Protein AF-F4KS05-F1 (afdb_monomer_lite)

Structure (mmCIF, N/CA/C/O backbone):
data_AF-F4KS05-F1
#
_entry.id   AF-F4KS05-F1
#
loop_
_atom_site.group_PDB
_atom_site.id
_atom_site.type_symbol
_atom_site.label_atom_id
_atom_site.label_alt_id
_atom_site.label_comp_id
_atom_site.label_asym_id
_atom_site.label_entity_id
_atom_site.label_seq_id
_atom_site.pdbx_PDB_ins_code
_atom_site.Cartn_x
_atom_site.Cartn_y
_atom_site.Cartn_z
_atom_site.occupancy
_atom_site.B_iso_or_equiv
_atom_site.auth_seq_id
_atom_site.auth_comp_id
_atom_site.auth_asym_id
_atom_site.auth_atom_id
_atom_site.pdbx_PDB_model_num
ATOM 1 N N . MET A 1 1 ? -3.017 -30.049 -44.239 1.00 34.81 1 MET A N 1
ATOM 2 C CA . MET A 1 1 ? -2.754 -29.481 -42.900 1.00 34.81 1 MET A CA 1
ATOM 3 C C . MET A 1 1 ? -2.188 -28.080 -43.118 1.00 34.81 1 MET A C 1
ATOM 5 O O . MET A 1 1 ? -1.053 -27.956 -43.554 1.00 34.81 1 MET A O 1
ATOM 9 N N . LEU A 1 2 ? -3.023 -27.045 -43.004 1.00 30.53 2 LEU A N 1
ATOM 10 C CA . LEU A 1 2 ? -2.655 -25.648 -43.271 1.00 30.53 2 LEU A CA 1
ATOM 11 C C . LEU A 1 2 ? -2.087 -25.043 -41.985 1.00 30.53 2 LEU A C 1
ATOM 13 O O . LEU A 1 2 ? -2.824 -24.846 -41.023 1.00 30.53 2 LEU A O 1
ATOM 17 N N . ILE A 1 3 ? -0.781 -24.783 -41.955 1.00 36.69 3 ILE A N 1
ATOM 18 C CA . ILE A 1 3 ? -0.159 -24.049 -40.853 1.00 36.69 3 ILE A CA 1
ATOM 19 C C . ILE A 1 3 ? -0.491 -22.570 -41.062 1.00 36.69 3 ILE A C 1
ATOM 21 O O . ILE A 1 3 ? 0.020 -21.927 -41.979 1.00 36.69 3 ILE A O 1
ATOM 25 N N . LEU A 1 4 ? -1.396 -22.062 -40.224 1.00 32.06 4 LEU A N 1
ATOM 26 C CA . LEU A 1 4 ? -1.744 -20.650 -40.103 1.00 32.06 4 LEU A CA 1
ATOM 27 C C . LEU A 1 4 ? -0.459 -19.844 -39.830 1.00 32.06 4 LEU A C 1
ATOM 29 O O . LEU A 1 4 ? 0.061 -19.842 -38.716 1.00 32.06 4 LEU A O 1
ATOM 33 N N . ARG A 1 5 ? 0.067 -19.137 -40.837 1.00 35.09 5 ARG A N 1
ATOM 34 C CA . ARG A 1 5 ? 1.001 -18.028 -40.605 1.00 35.09 5 ARG A CA 1
ATOM 35 C C . ARG A 1 5 ? 0.187 -16.863 -40.051 1.00 35.09 5 ARG A C 1
ATOM 37 O O . ARG A 1 5 ? -0.311 -16.037 -40.809 1.00 35.09 5 ARG A O 1
ATOM 44 N N . ILE A 1 6 ? 0.047 -16.797 -38.730 1.00 40.59 6 ILE A N 1
ATOM 45 C CA . ILE A 1 6 ? -0.277 -15.537 -38.061 1.00 40.59 6 ILE A CA 1
ATOM 46 C C . ILE A 1 6 ? 0.957 -14.655 -38.257 1.00 40.59 6 ILE A C 1
ATOM 48 O O . ILE A 1 6 ? 1.942 -14.766 -37.532 1.00 40.59 6 ILE A O 1
ATOM 52 N N . VAL A 1 7 ? 0.938 -13.828 -39.302 1.00 42.66 7 VAL A N 1
ATOM 53 C CA . VAL A 1 7 ? 1.877 -12.718 -39.450 1.00 42.66 7 VAL A CA 1
ATOM 54 C C . VAL A 1 7 ? 1.494 -11.710 -38.370 1.00 42.66 7 VAL A C 1
ATOM 56 O O . VAL A 1 7 ? 0.677 -10.821 -38.587 1.00 42.66 7 VAL A O 1
ATOM 59 N N . LEU A 1 8 ? 2.028 -11.900 -37.162 1.00 47.50 8 LEU A N 1
ATOM 60 C CA . LEU A 1 8 ? 2.144 -10.823 -36.188 1.00 47.50 8 LEU A CA 1
ATOM 61 C C . LEU A 1 8 ? 3.015 -9.766 -36.865 1.00 47.50 8 LEU A C 1
ATOM 63 O O . LEU A 1 8 ? 4.217 -9.960 -37.048 1.00 47.50 8 LEU A O 1
ATOM 67 N N . ASN A 1 9 ? 2.377 -8.701 -37.341 1.00 51.06 9 ASN A N 1
ATOM 68 C CA . ASN A 1 9 ? 3.037 -7.562 -37.957 1.00 51.06 9 ASN A CA 1
ATOM 69 C C . ASN A 1 9 ? 3.768 -6.803 -36.838 1.00 51.06 9 ASN A C 1
ATOM 71 O O . ASN A 1 9 ? 3.279 -5.798 -36.329 1.00 51.06 9 ASN A O 1
ATOM 75 N N . ASN A 1 10 ? 4.884 -7.367 -36.372 1.00 63.31 10 ASN A N 1
ATOM 76 C CA . ASN A 1 10 ? 5.634 -6.829 -35.252 1.00 63.31 10 ASN A CA 1
ATOM 77 C C . ASN A 1 10 ? 6.280 -5.517 -35.691 1.00 63.31 10 ASN A C 1
ATOM 79 O O . ASN A 1 10 ? 7.181 -5.510 -36.536 1.00 63.31 10 ASN A O 1
ATOM 83 N N . LYS A 1 11 ? 5.799 -4.400 -35.144 1.00 77.56 11 LYS A N 1
ATOM 84 C CA . LYS A 1 11 ? 6.345 -3.076 -35.441 1.00 77.56 11 LYS A CA 1
ATOM 85 C C . LYS A 1 11 ? 7.679 -2.955 -34.711 1.00 77.56 11 LYS A C 1
ATOM 87 O O . LYS A 1 11 ? 7.709 -2.901 -33.484 1.00 77.56 11 LYS A O 1
ATOM 92 N N . LYS A 1 12 ? 8.778 -2.949 -35.463 1.00 82.00 12 LYS A N 1
ATOM 93 C CA . LYS A 1 12 ? 10.106 -2.679 -34.906 1.00 82.00 12 LYS A CA 1
ATOM 94 C C . LYS A 1 12 ? 10.249 -1.189 -34.625 1.00 82.00 12 LYS A C 1
ATOM 96 O O . LYS A 1 12 ? 9.827 -0.379 -35.453 1.00 82.00 12 LYS A O 1
ATOM 101 N N . MET A 1 13 ? 10.800 -0.836 -33.471 1.00 87.19 13 MET A N 1
ATOM 102 C CA . MET A 1 13 ? 11.142 0.548 -33.144 1.00 87.19 13 MET A CA 1
ATOM 103 C C . MET A 1 13 ? 12.272 0.613 -32.126 1.00 87.19 13 MET A C 1
ATOM 105 O O . MET A 1 13 ? 12.595 -0.383 -31.480 1.00 87.19 13 MET A O 1
ATOM 109 N N . LYS A 1 14 ? 12.835 1.808 -31.974 1.00 88.62 14 LYS A N 1
ATOM 110 C CA . LYS A 1 14 ? 13.844 2.100 -30.957 1.00 88.62 14 LYS A CA 1
ATOM 111 C C . LYS A 1 14 ? 13.224 2.263 -29.576 1.00 88.62 14 LYS A C 1
ATOM 113 O O . LYS A 1 14 ? 12.073 2.696 -29.454 1.00 88.62 14 LYS A O 1
ATOM 118 N N . THR A 1 15 ? 14.013 1.996 -28.543 1.00 85.62 15 THR A N 1
ATOM 119 C CA . THR A 1 15 ? 13.597 2.091 -27.136 1.00 85.62 15 THR A CA 1
ATOM 120 C C . THR A 1 15 ? 13.087 3.494 -26.791 1.00 85.62 15 THR A C 1
ATOM 122 O O . THR A 1 15 ? 12.018 3.631 -26.199 1.00 85.62 15 THR A O 1
ATOM 125 N N . GLU A 1 16 ? 13.754 4.550 -27.263 1.00 85.88 16 GLU A N 1
ATOM 126 C CA . GLU A 1 16 ? 13.316 5.944 -27.062 1.00 85.88 16 GLU A CA 1
ATOM 127 C C . GLU A 1 16 ? 11.925 6.232 -27.650 1.00 85.88 16 GLU A C 1
ATOM 129 O O . GLU A 1 16 ? 11.111 6.933 -27.047 1.00 85.88 16 GLU A O 1
ATOM 134 N N . GLN A 1 17 ? 11.625 5.669 -28.824 1.00 86.00 17 GLN A N 1
ATOM 135 C CA . GLN A 1 17 ? 10.331 5.851 -29.487 1.00 86.00 17 GLN A CA 1
ATOM 136 C C . GLN A 1 17 ? 9.221 5.114 -28.736 1.00 86.00 17 GLN A C 1
ATOM 138 O O . GLN A 1 17 ? 8.120 5.645 -28.589 1.00 86.00 17 GLN A O 1
ATOM 143 N N . ALA A 1 18 ? 9.522 3.924 -28.214 1.00 87.06 18 ALA A N 1
ATOM 144 C CA . ALA A 1 18 ? 8.593 3.172 -27.381 1.00 87.06 18 ALA A CA 1
ATOM 145 C C . ALA A 1 18 ? 8.284 3.911 -26.069 1.00 87.06 18 ALA A C 1
ATOM 147 O O . ALA A 1 18 ? 7.124 4.005 -25.669 1.00 87.06 18 ALA A O 1
ATOM 148 N N . LEU A 1 19 ? 9.296 4.506 -25.433 1.00 87.00 19 LEU A N 1
ATOM 149 C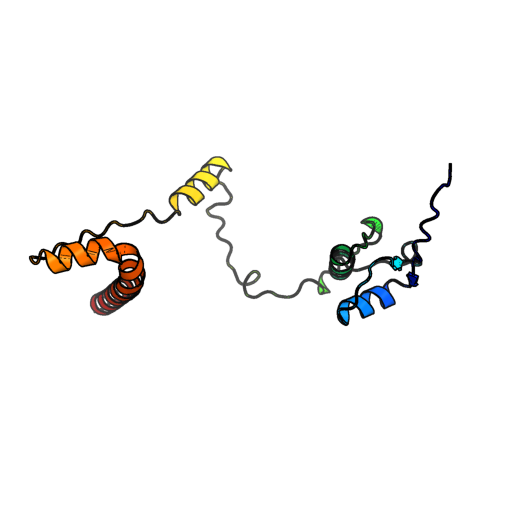 CA . LEU A 1 19 ? 9.118 5.320 -24.228 1.00 87.00 19 LEU A CA 1
ATOM 150 C C . LEU A 1 19 ? 8.301 6.589 -24.498 1.00 87.00 19 LEU A C 1
ATOM 152 O O . LEU A 1 19 ? 7.444 6.950 -23.692 1.00 87.00 19 LEU A O 1
ATOM 156 N N . ALA A 1 20 ? 8.508 7.243 -25.644 1.00 87.44 20 ALA A N 1
ATOM 157 C CA . ALA A 1 20 ? 7.688 8.381 -26.059 1.00 87.44 20 ALA A CA 1
ATOM 158 C C . ALA A 1 20 ? 6.215 7.987 -26.272 1.00 87.44 20 ALA A C 1
ATOM 160 O O . ALA A 1 20 ? 5.317 8.702 -25.831 1.00 87.44 20 ALA A O 1
ATOM 161 N N . MET A 1 21 ? 5.956 6.824 -26.879 1.00 86.56 21 MET A N 1
ATOM 162 C CA . MET A 1 21 ? 4.598 6.289 -27.039 1.00 86.56 21 MET A CA 1
ATOM 163 C C . MET A 1 21 ? 3.927 6.006 -25.688 1.00 86.56 21 MET A C 1
ATOM 165 O O . MET A 1 21 ? 2.772 6.386 -25.502 1.00 86.56 21 MET A O 1
ATOM 169 N N . ILE A 1 22 ? 4.650 5.427 -24.720 1.00 87.06 22 ILE A N 1
ATOM 170 C CA . ILE A 1 22 ? 4.125 5.213 -23.358 1.00 87.06 22 ILE A CA 1
ATOM 171 C C . ILE A 1 22 ? 3.748 6.544 -22.704 1.00 87.06 22 ILE A C 1
ATOM 173 O O . ILE A 1 22 ? 2.668 6.654 -22.125 1.00 87.06 22 ILE A O 1
ATOM 177 N N . LYS A 1 23 ? 4.604 7.569 -22.820 1.00 84.88 23 LYS A N 1
ATOM 178 C CA . LYS A 1 23 ? 4.330 8.909 -22.267 1.00 84.88 23 LYS A CA 1
ATOM 179 C C . LYS A 1 23 ? 3.081 9.552 -22.878 1.00 84.88 23 LYS A C 1
ATOM 181 O O . LYS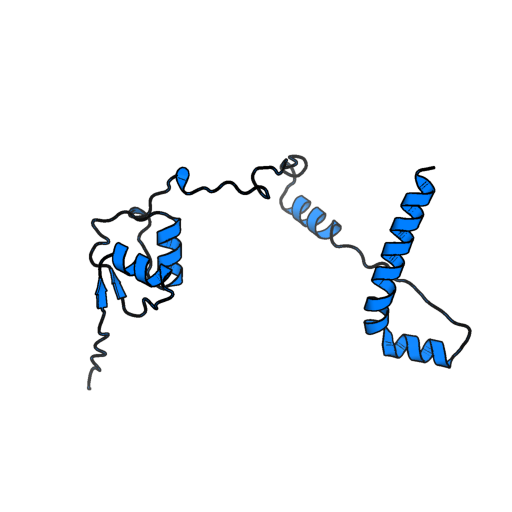 A 1 23 ? 2.377 10.277 -22.183 1.00 84.88 23 LYS A O 1
ATOM 186 N N . ASN A 1 24 ? 2.776 9.239 -24.135 1.00 85.56 24 ASN A N 1
ATOM 187 C CA . ASN A 1 24 ? 1.579 9.708 -24.836 1.00 85.56 24 ASN A CA 1
ATOM 188 C C . ASN A 1 24 ? 0.338 8.821 -24.604 1.00 85.56 24 ASN A C 1
ATOM 190 O O . ASN A 1 24 ? -0.719 9.092 -25.171 1.00 85.56 24 ASN A O 1
ATOM 194 N N . GLY A 1 25 ? 0.443 7.766 -23.787 1.00 82.38 25 GLY A N 1
ATOM 195 C CA . GLY A 1 25 ? -0.653 6.828 -23.516 1.00 82.38 25 GLY A CA 1
ATOM 196 C C . GLY A 1 25 ? -0.960 5.866 -24.670 1.00 82.38 25 GLY A C 1
ATOM 197 O O . GLY A 1 25 ? -2.028 5.253 -24.698 1.00 82.38 25 GLY A O 1
ATOM 198 N N . GLU A 1 26 ? -0.049 5.726 -25.634 1.00 82.88 26 GLU A N 1
ATOM 199 C CA . GLU A 1 26 ? -0.219 4.840 -26.783 1.00 82.88 26 GLU A CA 1
ATOM 200 C C . GLU A 1 26 ? 0.162 3.392 -26.447 1.00 82.88 26 GLU A C 1
ATOM 202 O O . GLU A 1 26 ? 1.063 3.109 -25.657 1.00 82.88 26 GLU A O 1
ATOM 207 N N . SER A 1 27 ? -0.526 2.437 -27.077 1.00 81.88 27 SER A N 1
ATOM 208 C CA . SER A 1 27 ? -0.273 1.014 -26.852 1.00 81.88 27 SER A CA 1
ATOM 209 C C . SER A 1 27 ? 0.974 0.533 -27.595 1.00 81.88 27 SER A C 1
ATOM 211 O O . SER A 1 27 ? 1.099 0.722 -28.805 1.00 81.88 27 SER A O 1
ATOM 213 N N . LEU A 1 28 ? 1.839 -0.200 -26.891 1.00 81.81 28 LEU A N 1
ATOM 214 C CA . LEU A 1 28 ? 2.990 -0.904 -27.468 1.00 81.81 28 LEU A CA 1
ATOM 215 C C . LEU A 1 28 ? 2.689 -2.362 -27.864 1.00 81.81 28 LEU A C 1
ATOM 217 O O . LEU A 1 28 ? 3.593 -3.186 -28.013 1.00 81.81 28 LEU A O 1
ATOM 221 N N . LYS A 1 29 ? 1.414 -2.727 -28.039 1.00 79.75 29 LYS A N 1
ATOM 222 C CA . LYS A 1 29 ? 1.035 -4.107 -28.362 1.00 79.75 29 LYS A CA 1
ATOM 223 C C . LYS A 1 29 ? 1.604 -4.532 -29.723 1.00 79.75 29 LYS A C 1
ATOM 225 O O . LYS A 1 29 ? 1.279 -3.942 -30.749 1.00 79.75 29 LYS A O 1
ATOM 230 N N . GLY A 1 30 ? 2.408 -5.597 -29.732 1.00 76.94 30 GLY A N 1
ATOM 231 C CA . GLY A 1 30 ? 3.059 -6.101 -30.949 1.00 76.94 30 GLY A CA 1
ATOM 232 C C . GLY A 1 30 ? 4.289 -5.295 -31.377 1.00 76.94 30 GLY A C 1
ATOM 233 O O . GLY A 1 30 ? 4.716 -5.397 -32.526 1.00 76.94 30 GLY A O 1
ATOM 234 N N . VAL A 1 31 ? 4.853 -4.480 -30.485 1.00 83.44 31 VAL A N 1
ATOM 235 C CA . VAL A 1 31 ? 6.118 -3.780 -30.718 1.00 83.44 31 VAL A CA 1
ATOM 236 C C . VAL A 1 31 ? 7.297 -4.661 -30.304 1.00 83.44 31 VAL A C 1
ATOM 238 O O . VAL A 1 31 ? 7.243 -5.341 -29.282 1.00 83.44 31 VAL A O 1
ATOM 241 N N . VAL A 1 32 ? 8.370 -4.634 -31.096 1.00 83.06 32 VAL A N 1
ATOM 242 C CA . VAL A 1 32 ? 9.657 -5.259 -30.757 1.00 83.06 32 VAL A CA 1
ATOM 243 C C . VAL A 1 32 ? 10.740 -4.190 -30.791 1.00 83.06 32 VAL A C 1
ATOM 245 O O . VAL A 1 32 ? 10.866 -3.466 -31.779 1.00 83.06 32 VAL A O 1
ATOM 248 N N . LEU A 1 33 ? 11.517 -4.101 -29.716 1.00 85.94 33 LEU A N 1
ATOM 249 C CA . LEU A 1 33 ? 12.641 -3.179 -29.626 1.00 85.94 33 LEU A CA 1
ATOM 250 C C . LEU A 1 33 ? 13.828 -3.723 -30.423 1.00 85.94 33 LEU A C 1
ATOM 252 O O . LEU A 1 33 ? 14.194 -4.888 -30.273 1.00 85.94 33 LEU A O 1
ATOM 256 N N . GLU A 1 34 ? 14.394 -2.902 -31.305 1.00 86.19 34 GLU A N 1
ATOM 257 C CA . GLU A 1 34 ? 15.506 -3.304 -32.182 1.00 86.19 34 GLU A CA 1
ATOM 258 C C . GLU A 1 34 ? 16.893 -3.011 -31.600 1.00 86.19 34 GLU A C 1
ATOM 260 O O . GLU A 1 34 ? 17.885 -3.552 -32.080 1.00 86.19 34 GLU A O 1
ATOM 265 N N . ASP A 1 35 ? 16.958 -2.160 -30.579 1.00 85.62 35 ASP A N 1
ATOM 266 C CA . ASP A 1 35 ? 18.181 -1.594 -30.011 1.00 85.62 35 ASP A CA 1
ATOM 267 C C . ASP A 1 35 ? 18.481 -2.098 -28.594 1.00 85.62 35 ASP A C 1
ATOM 269 O O . ASP A 1 35 ? 19.356 -1.548 -27.929 1.00 85.62 35 ASP A O 1
ATOM 273 N N . LEU A 1 36 ? 17.807 -3.169 -28.150 1.00 79.12 36 LEU A N 1
ATOM 274 C CA . LEU A 1 36 ? 18.031 -3.756 -26.827 1.00 79.12 36 LEU A CA 1
ATOM 275 C C . LEU A 1 36 ? 19.511 -4.055 -26.605 1.00 79.12 36 LEU A C 1
ATOM 277 O O . LEU A 1 36 ? 20.065 -3.587 -25.627 1.00 79.12 36 LEU A O 1
ATOM 281 N N . ASP A 1 37 ? 20.192 -4.716 -27.540 1.00 76.31 37 ASP A N 1
ATOM 282 C CA . ASP A 1 37 ? 21.598 -5.115 -27.362 1.00 76.31 37 ASP A CA 1
ATOM 283 C C . ASP A 1 37 ? 22.585 -3.942 -27.188 1.00 76.31 37 ASP A C 1
ATOM 285 O O . ASP A 1 37 ? 23.718 -4.155 -26.758 1.00 76.31 37 ASP A O 1
ATOM 289 N N . ALA A 1 38 ? 22.184 -2.712 -27.526 1.00 78.38 38 ALA A N 1
ATOM 290 C CA . ALA A 1 38 ? 23.050 -1.533 -27.518 1.00 78.38 38 ALA A CA 1
ATOM 291 C C . ALA A 1 38 ? 22.625 -0.448 -26.517 1.00 78.38 38 ALA A C 1
ATOM 293 O O . ALA A 1 38 ? 23.381 0.503 -26.308 1.00 78.38 38 ALA A O 1
ATOM 294 N N . VAL A 1 39 ? 21.435 -0.556 -25.920 1.00 84.12 39 VAL A N 1
ATOM 295 C CA . VAL A 1 39 ? 20.842 0.504 -25.097 1.00 84.12 39 VAL A CA 1
ATOM 296 C C . VAL A 1 39 ? 20.628 0.015 -23.672 1.00 84.12 39 VAL A C 1
ATOM 298 O O . VAL A 1 39 ? 20.040 -1.040 -23.431 1.00 84.12 39 VAL A O 1
ATOM 301 N N . GLN A 1 40 ? 21.094 0.827 -22.724 1.00 87.38 40 GLN A N 1
ATOM 302 C CA . GLN A 1 40 ? 20.736 0.703 -21.320 1.00 87.38 40 GLN A CA 1
ATOM 303 C C . GLN A 1 40 ? 19.542 1.607 -21.010 1.00 87.38 40 GLN A C 1
ATOM 305 O O . GLN A 1 40 ? 19.445 2.723 -21.519 1.00 87.38 40 GLN A O 1
ATOM 310 N N . VAL A 1 41 ? 18.629 1.118 -20.177 1.00 87.06 41 VAL A N 1
ATOM 311 C CA . VAL A 1 41 ? 17.382 1.797 -19.808 1.00 87.06 41 VAL A CA 1
ATOM 312 C C . VAL A 1 41 ? 17.337 1.955 -18.293 1.00 87.06 41 VAL A C 1
ATOM 314 O O . VAL A 1 41 ? 17.773 1.055 -17.575 1.00 87.06 41 VAL A O 1
ATOM 317 N N . SER A 1 42 ? 16.815 3.073 -17.786 1.00 88.56 42 SER A N 1
ATOM 318 C CA . SER A 1 42 ? 16.689 3.234 -16.336 1.00 88.56 42 SER A CA 1
ATOM 319 C C . SER A 1 42 ? 15.651 2.263 -15.774 1.00 88.56 42 SER A C 1
ATOM 321 O O . SER A 1 42 ? 14.716 1.852 -16.471 1.00 88.56 42 SER A O 1
ATOM 323 N N . ALA A 1 43 ? 15.774 1.908 -14.495 1.00 86.94 43 ALA A N 1
ATOM 324 C CA . ALA A 1 43 ? 14.829 1.012 -13.827 1.00 86.94 43 ALA A CA 1
ATOM 325 C C . ALA A 1 43 ? 13.365 1.484 -13.938 1.00 86.94 43 ALA A C 1
ATOM 327 O O . ALA A 1 43 ? 12.456 0.675 -14.147 1.00 86.94 43 ALA A O 1
ATOM 328 N N . ARG A 1 44 ? 13.125 2.801 -13.877 1.00 86.12 44 ARG A N 1
ATOM 329 C CA . ARG A 1 44 ? 11.786 3.391 -14.029 1.00 86.12 44 ARG A CA 1
ATOM 330 C C . ARG A 1 44 ? 11.211 3.183 -15.432 1.00 86.12 44 ARG A C 1
ATOM 332 O O . ARG A 1 44 ? 10.035 2.837 -15.592 1.00 86.12 44 ARG A O 1
ATOM 339 N N . ASP A 1 45 ? 12.034 3.393 -16.449 1.00 87.81 45 ASP A N 1
ATOM 340 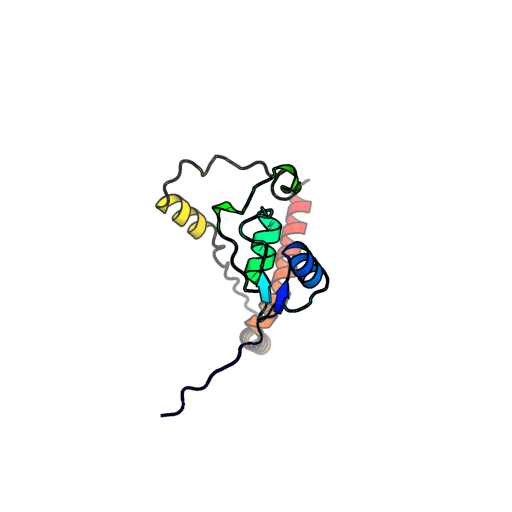C CA . ASP A 1 45 ? 11.635 3.262 -17.847 1.00 87.81 45 ASP A CA 1
ATOM 341 C C . ASP A 1 45 ? 11.457 1.783 -18.224 1.00 87.81 45 ASP A C 1
ATOM 343 O O . ASP A 1 45 ? 10.471 1.421 -18.873 1.00 87.81 45 ASP A O 1
ATOM 347 N N . ALA A 1 46 ? 12.319 0.901 -17.708 1.00 88.50 46 ALA A N 1
ATOM 348 C CA . ALA A 1 46 ? 12.172 -0.549 -17.816 1.00 88.50 46 ALA A CA 1
ATOM 349 C C . ALA A 1 46 ? 10.856 -1.044 -17.190 1.00 88.50 46 ALA A C 1
ATOM 351 O O . ALA A 1 46 ? 10.145 -1.848 -17.797 1.00 88.50 46 ALA A O 1
ATOM 352 N N . LEU A 1 47 ? 10.470 -0.516 -16.021 1.00 87.50 47 LEU A N 1
ATOM 353 C CA . LEU A 1 47 ? 9.181 -0.827 -15.395 1.00 87.50 47 LEU A CA 1
ATOM 354 C C . LEU A 1 47 ? 7.997 -0.354 -16.255 1.00 87.50 47 LEU A C 1
ATOM 356 O O . LEU A 1 47 ? 6.988 -1.053 -16.383 1.00 87.50 47 LEU A O 1
ATOM 360 N N . SER A 1 48 ? 8.118 0.823 -16.866 1.00 88.19 48 SER A N 1
ATOM 361 C CA . SER A 1 48 ? 7.091 1.387 -17.750 1.00 88.19 48 SER A CA 1
ATOM 362 C C . SER A 1 48 ? 6.903 0.546 -19.022 1.00 88.19 48 SER A C 1
ATOM 364 O O . SER A 1 48 ? 5.769 0.285 -19.443 1.00 88.19 48 SER A O 1
ATOM 366 N N . LEU A 1 49 ? 8.002 0.049 -19.595 1.00 87.94 49 LEU A N 1
ATOM 367 C CA . LEU A 1 49 ? 7.999 -0.886 -20.725 1.00 87.94 49 LEU A CA 1
ATOM 368 C C . LEU A 1 49 ? 7.388 -2.239 -20.332 1.00 87.94 49 LEU A C 1
ATOM 370 O O . LEU A 1 49 ? 6.534 -2.755 -21.059 1.00 87.94 49 LEU A O 1
ATOM 374 N N . ALA A 1 50 ? 7.723 -2.757 -19.145 1.00 87.50 50 ALA A N 1
ATOM 375 C CA . ALA A 1 50 ? 7.184 -4.015 -18.629 1.00 87.50 50 ALA A CA 1
ATOM 376 C C . ALA A 1 50 ? 5.660 -3.966 -18.446 1.00 87.50 50 ALA A C 1
ATOM 378 O O . ALA A 1 50 ? 4.959 -4.889 -18.865 1.00 87.50 50 ALA A O 1
ATOM 379 N N . ARG A 1 51 ? 5.122 -2.858 -17.914 1.00 85.25 51 ARG A N 1
ATOM 380 C CA . ARG A 1 51 ? 3.663 -2.623 -17.819 1.00 85.25 51 ARG A CA 1
ATOM 381 C C . ARG A 1 51 ? 2.971 -2.635 -19.182 1.00 85.25 51 ARG A C 1
ATOM 383 O O . ARG A 1 51 ? 1.807 -3.012 -19.278 1.00 85.25 51 ARG A O 1
ATOM 390 N N . SER A 1 52 ? 3.696 -2.252 -20.227 1.00 82.94 52 SER A N 1
ATOM 391 C CA . SER A 1 52 ? 3.215 -2.238 -21.611 1.00 82.94 52 SER A CA 1
ATOM 392 C C . SER A 1 52 ? 3.445 -3.567 -22.345 1.00 82.94 52 SER A C 1
ATOM 394 O O . SER A 1 52 ? 3.095 -3.689 -23.520 1.00 82.94 52 SER A O 1
ATOM 396 N N . GLY A 1 53 ? 3.998 -4.573 -21.657 1.00 82.81 53 GLY A N 1
ATOM 397 C CA . GLY A 1 53 ? 4.221 -5.924 -22.173 1.00 82.81 53 GLY A CA 1
ATOM 398 C C . GLY A 1 53 ? 5.597 -6.166 -22.798 1.00 82.81 53 GLY A C 1
ATOM 399 O O . GLY A 1 53 ? 5.794 -7.224 -23.393 1.00 82.81 53 GLY A O 1
ATOM 400 N N . ILE A 1 54 ? 6.544 -5.230 -22.674 1.00 84.81 54 ILE A N 1
ATOM 401 C CA . ILE A 1 54 ? 7.921 -5.390 -23.161 1.00 84.81 54 ILE 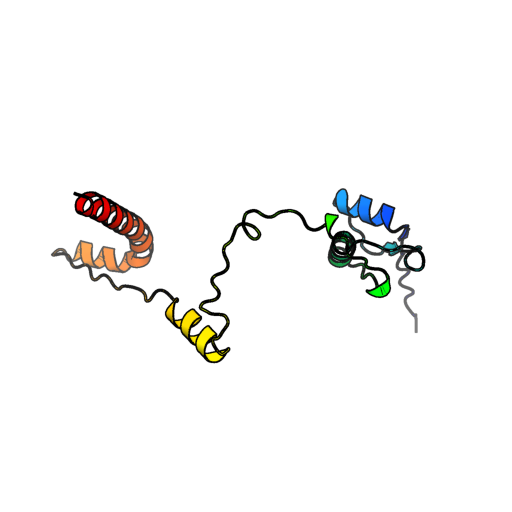A CA 1
ATOM 402 C C . ILE A 1 54 ? 8.856 -5.606 -21.971 1.00 84.81 54 ILE A C 1
ATOM 404 O O . ILE A 1 54 ? 9.044 -4.718 -21.148 1.00 84.81 54 ILE A O 1
ATOM 408 N N . VAL A 1 55 ? 9.456 -6.792 -21.889 1.00 86.06 55 VAL A N 1
ATOM 409 C CA . VAL A 1 55 ? 10.400 -7.146 -20.822 1.00 86.06 55 VAL A CA 1
ATOM 410 C C . VAL A 1 55 ? 11.818 -6.791 -21.257 1.00 86.06 55 VAL A C 1
ATOM 412 O O . VAL A 1 55 ? 12.271 -7.233 -22.313 1.00 86.06 55 VAL A O 1
ATOM 415 N N . ILE A 1 56 ? 12.512 -6.010 -20.430 1.00 87.12 56 ILE A N 1
ATOM 416 C CA . ILE A 1 56 ? 13.913 -5.633 -20.629 1.00 87.12 56 ILE A CA 1
ATOM 417 C C . ILE A 1 56 ? 14.804 -6.598 -19.833 1.00 87.12 56 ILE A C 1
ATOM 419 O O . ILE A 1 56 ? 14.510 -6.842 -18.660 1.00 87.12 56 ILE A O 1
ATOM 423 N N . PRO A 1 57 ? 15.867 -7.167 -20.432 1.00 86.19 57 PRO A N 1
ATOM 424 C CA . PRO A 1 57 ? 16.841 -7.970 -19.698 1.00 86.19 57 PRO A CA 1
ATOM 425 C C . PRO A 1 57 ? 17.492 -7.167 -18.569 1.00 86.19 57 PRO A C 1
ATOM 427 O O . PRO A 1 57 ? 17.863 -6.015 -18.769 1.00 86.19 57 PRO A O 1
ATOM 430 N N . GLU A 1 58 ? 17.695 -7.790 -17.409 1.00 83.06 58 GLU A N 1
ATOM 431 C CA . GLU A 1 58 ? 18.259 -7.128 -16.222 1.00 83.06 58 GLU A CA 1
ATOM 432 C C . GLU A 1 58 ? 19.625 -6.481 -16.493 1.00 83.06 58 GLU A C 1
ATOM 434 O O . GLU A 1 58 ? 19.881 -5.368 -16.055 1.00 83.06 58 GLU A O 1
ATOM 439 N N . GLN A 1 59 ? 20.469 -7.124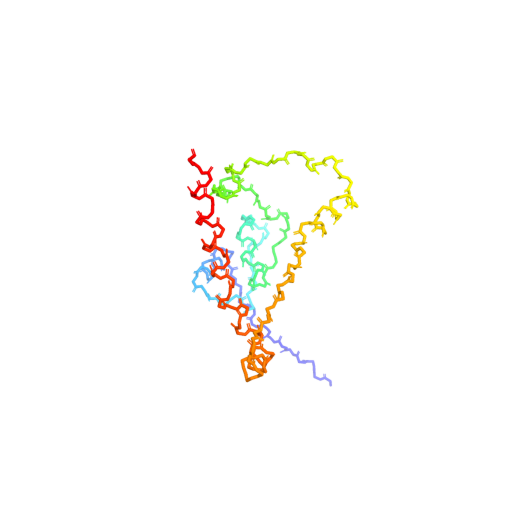 -17.304 1.00 86.31 59 GLN A N 1
ATOM 440 C CA . GLN A 1 59 ? 21.792 -6.618 -17.692 1.00 86.31 59 GLN A CA 1
ATOM 441 C C . GLN A 1 59 ? 21.754 -5.292 -18.489 1.00 86.31 59 GLN A C 1
ATOM 443 O O . GLN A 1 59 ? 22.779 -4.628 -18.638 1.00 86.31 59 GLN A O 1
ATOM 448 N N . ASN A 1 60 ? 20.580 -4.910 -19.000 1.00 87.81 60 ASN A N 1
ATOM 449 C CA . ASN A 1 60 ? 20.344 -3.672 -19.738 1.00 87.81 60 ASN A CA 1
ATOM 450 C C . ASN A 1 60 ? 19.641 -2.614 -18.876 1.00 87.81 60 ASN A C 1
ATOM 452 O O . ASN A 1 60 ? 19.346 -1.526 -19.370 1.00 87.81 60 ASN A O 1
ATOM 456 N N . VAL A 1 61 ? 19.348 -2.923 -17.612 1.00 88.38 61 VAL A N 1
ATOM 457 C CA . VAL A 1 61 ? 18.745 -1.988 -16.666 1.00 88.38 61 VAL A CA 1
ATOM 458 C C . VAL A 1 61 ? 19.846 -1.377 -15.814 1.00 88.38 61 VAL A C 1
ATOM 460 O O . VAL A 1 61 ? 20.611 -2.097 -15.174 1.00 88.38 61 VAL A O 1
ATOM 463 N N . PHE A 1 62 ? 19.918 -0.049 -15.789 1.00 89.50 62 PHE A N 1
ATOM 464 C CA . PHE A 1 62 ? 20.778 0.669 -14.853 1.00 89.50 62 PHE A CA 1
ATOM 465 C C . PHE A 1 62 ? 19.942 1.380 -13.789 1.00 89.50 62 PHE A C 1
ATOM 467 O O . PHE A 1 62 ? 18.781 1.741 -14.007 1.00 89.50 62 PHE A O 1
ATOM 474 N N . TYR A 1 63 ? 20.556 1.562 -12.627 1.00 85.94 63 TYR A N 1
ATOM 475 C CA . TYR A 1 63 ? 19.989 2.283 -11.498 1.00 85.94 63 TYR A CA 1
ATOM 476 C C . TYR A 1 63 ? 20.782 3.575 -11.333 1.00 85.94 63 TYR A C 1
ATOM 478 O O . TYR A 1 63 ? 22.011 3.534 -11.287 1.00 85.94 63 TYR A O 1
ATOM 486 N N . ASP A 1 64 ? 20.075 4.699 -11.297 1.00 83.75 64 ASP A N 1
ATOM 487 C CA . ASP A 1 64 ? 20.643 6.017 -11.041 1.00 83.75 64 ASP A CA 1
ATOM 488 C C . ASP A 1 64 ? 19.994 6.576 -9.777 1.00 83.75 64 ASP A C 1
ATOM 490 O O . ASP A 1 64 ? 18.768 6.632 -9.675 1.00 83.75 64 ASP A O 1
ATOM 494 N N . ASP A 1 65 ? 20.814 6.989 -8.816 1.00 80.25 65 ASP A N 1
ATOM 495 C CA . ASP A 1 65 ? 20.342 7.584 -7.568 1.00 80.25 65 ASP A CA 1
ATOM 496 C C . ASP A 1 65 ? 19.576 8.891 -7.830 1.00 80.25 65 ASP A C 1
ATOM 498 O O . ASP A 1 65 ? 18.696 9.253 -7.055 1.00 80.25 65 ASP A O 1
ATOM 502 N N . ALA A 1 66 ? 19.836 9.577 -8.952 1.00 78.25 66 ALA A N 1
ATOM 503 C CA . ALA A 1 66 ? 19.077 10.761 -9.357 1.00 78.25 66 ALA A CA 1
ATOM 504 C C . ALA A 1 66 ? 17.613 10.458 -9.739 1.00 78.25 66 ALA A C 1
ATOM 506 O O . ALA A 1 66 ? 16.781 11.369 -9.725 1.00 78.25 66 ALA A O 1
ATOM 507 N N . ASP A 1 67 ? 17.282 9.203 -10.071 1.00 73.75 67 ASP A N 1
ATOM 508 C CA . ASP A 1 67 ? 15.900 8.764 -10.314 1.00 73.75 67 ASP A CA 1
ATOM 509 C C . ASP A 1 67 ? 15.133 8.481 -9.006 1.00 73.75 67 ASP A C 1
ATOM 511 O O . ASP A 1 67 ? 13.911 8.292 -9.035 1.00 73.75 67 ASP A O 1
ATOM 515 N N . ILE A 1 68 ? 15.823 8.465 -7.860 1.00 75.06 68 ILE A N 1
ATOM 516 C CA . ILE A 1 68 ? 15.216 8.341 -6.534 1.00 75.06 68 ILE A CA 1
ATOM 517 C C . ILE A 1 68 ? 14.735 9.733 -6.123 1.00 75.06 68 ILE A C 1
ATOM 519 O O . ILE A 1 68 ? 15.503 10.593 -5.696 1.00 75.06 68 ILE A O 1
ATOM 523 N N . ALA A 1 69 ? 13.443 9.980 -6.325 1.00 76.88 69 ALA A N 1
ATOM 524 C CA . ALA A 1 69 ? 12.820 11.230 -5.923 1.00 76.88 69 ALA A CA 1
ATOM 525 C C . ALA A 1 69 ? 12.632 11.270 -4.403 1.00 76.88 69 ALA A C 1
ATOM 527 O O . ALA A 1 69 ? 12.250 10.266 -3.808 1.00 76.88 69 ALA A O 1
ATOM 528 N N . TYR A 1 70 ? 12.849 12.452 -3.824 1.00 77.06 70 TYR A N 1
ATOM 529 C CA . TYR A 1 70 ? 12.490 12.732 -2.439 1.00 77.06 70 TYR A CA 1
ATOM 530 C C . TYR A 1 70 ? 10.992 12.509 -2.228 1.00 77.06 70 TYR A C 1
ATOM 532 O O . TYR A 1 70 ? 10.175 13.069 -2.970 1.00 77.06 70 TYR A O 1
ATOM 540 N N . ASP A 1 71 ? 10.653 11.721 -1.217 1.00 78.25 71 ASP A N 1
ATOM 541 C CA . ASP A 1 71 ? 9.290 11.448 -0.784 1.00 78.25 71 ASP A CA 1
ATOM 542 C C . ASP A 1 71 ? 9.169 11.806 0.699 1.00 78.25 71 ASP A C 1
ATOM 544 O O . ASP A 1 71 ? 9.674 11.097 1.566 1.00 78.25 71 ASP A O 1
ATOM 548 N N . GLU A 1 72 ? 8.487 12.916 0.989 1.00 77.62 72 GLU A N 1
ATOM 549 C CA . GLU A 1 72 ? 8.267 13.429 2.348 1.00 77.62 72 GLU A CA 1
ATOM 550 C C . GLU A 1 72 ? 7.641 12.363 3.269 1.00 77.62 72 GLU A C 1
ATOM 552 O O . GLU A 1 72 ? 7.965 12.297 4.454 1.00 77.62 72 GLU A O 1
ATOM 557 N N . GLU A 1 73 ? 6.808 11.463 2.729 1.00 74.88 73 GLU A N 1
ATOM 558 C CA . GLU A 1 73 ? 6.157 10.402 3.505 1.00 74.88 73 GLU A CA 1
ATOM 559 C C . GLU A 1 73 ? 7.092 9.240 3.870 1.00 74.88 73 GLU A C 1
ATOM 561 O O . GLU A 1 73 ? 6.736 8.414 4.711 1.00 74.88 73 GLU A O 1
ATOM 566 N N . ILE A 1 74 ? 8.265 9.134 3.243 1.00 77.31 74 ILE A N 1
ATOM 567 C CA . ILE A 1 74 ? 9.223 8.037 3.454 1.00 77.31 74 ILE A CA 1
ATOM 568 C C . ILE A 1 74 ? 10.523 8.559 4.066 1.00 77.31 74 ILE A C 1
ATOM 570 O O . ILE A 1 74 ? 11.047 7.952 5.006 1.00 77.31 74 ILE A O 1
ATOM 574 N N . ASP A 1 75 ? 11.025 9.675 3.545 1.00 78.94 75 ASP A N 1
ATOM 575 C CA . ASP A 1 75 ? 12.333 10.234 3.874 1.00 78.94 75 ASP A CA 1
ATOM 576 C C . ASP A 1 75 ? 12.320 11.016 5.197 1.00 78.94 75 ASP A C 1
ATOM 578 O O . ASP A 1 75 ? 13.322 11.019 5.912 1.00 78.94 75 ASP A O 1
ATOM 582 N N . GLU A 1 76 ? 11.188 11.630 5.568 1.00 80.12 76 GLU A N 1
ATOM 583 C CA . GLU A 1 76 ? 11.037 12.339 6.854 1.00 80.12 76 GLU A CA 1
ATOM 584 C C . GLU A 1 76 ? 10.511 11.447 7.984 1.00 80.12 76 GLU A C 1
ATOM 586 O O . GLU A 1 76 ? 10.425 11.869 9.141 1.00 80.12 76 GLU A O 1
ATOM 591 N N . VAL A 1 77 ? 10.166 10.193 7.683 1.00 80.94 77 VAL A N 1
ATOM 592 C CA . VAL A 1 77 ? 9.690 9.261 8.704 1.00 80.94 77 VAL A CA 1
ATOM 593 C C . VAL A 1 77 ? 10.857 8.797 9.567 1.00 80.94 77 VAL A C 1
ATOM 595 O O . VAL A 1 77 ? 11.751 8.074 9.128 1.00 80.94 77 VAL A O 1
ATOM 598 N N . GLU A 1 78 ? 10.812 9.143 10.852 1.00 74.81 78 GLU A N 1
ATOM 599 C CA . GLU A 1 78 ? 11.655 8.499 11.855 1.00 74.81 78 GLU A CA 1
ATOM 600 C C . GLU A 1 78 ? 11.185 7.054 12.073 1.00 74.81 78 GLU A C 1
ATOM 602 O O . GLU A 1 78 ? 10.230 6.764 12.800 1.00 74.81 78 GLU A O 1
ATOM 607 N N . TRP A 1 79 ? 11.871 6.114 11.426 1.00 74.12 79 TRP A N 1
ATOM 608 C CA . TRP A 1 79 ? 11.610 4.690 11.585 1.00 74.12 79 TRP A CA 1
ATOM 609 C C . TRP A 1 79 ? 11.970 4.238 13.007 1.00 74.12 79 TRP A C 1
ATOM 611 O O . TRP A 1 79 ? 13.137 4.198 13.400 1.00 74.12 79 TRP A O 1
ATOM 621 N N . SER A 1 80 ? 10.966 3.852 13.798 1.00 69.19 80 SER A N 1
ATOM 622 C CA . SER A 1 80 ? 11.201 3.315 15.139 1.00 69.19 80 SER A CA 1
ATOM 623 C C . SER A 1 80 ? 11.870 1.935 15.056 1.00 69.19 80 SER A C 1
ATOM 625 O O . SER A 1 80 ? 11.274 0.970 14.566 1.00 69.19 80 SER A O 1
ATOM 627 N N . ASN A 1 81 ? 13.074 1.804 15.612 1.00 66.88 81 ASN A N 1
ATOM 628 C CA . ASN A 1 81 ? 13.802 0.529 15.674 1.00 66.88 81 ASN A CA 1
ATOM 629 C C . ASN A 1 81 ? 13.220 -0.473 16.693 1.00 66.88 81 ASN A C 1
ATOM 631 O O . ASN A 1 81 ? 13.683 -1.612 16.764 1.00 66.88 81 ASN A O 1
ATOM 635 N N . GLU A 1 82 ? 12.206 -0.079 17.470 1.00 65.12 82 GLU A N 1
ATOM 636 C CA . GLU A 1 82 ? 11.626 -0.873 18.567 1.00 65.12 82 GLU A CA 1
ATOM 637 C C . GLU A 1 82 ? 11.148 -2.264 18.129 1.00 65.12 82 GLU A C 1
ATOM 639 O O . GLU A 1 82 ? 11.211 -3.217 18.902 1.00 65.12 82 GLU A O 1
ATOM 644 N N . ASN A 1 83 ? 10.746 -2.410 16.864 1.00 58.91 83 ASN A N 1
ATOM 645 C CA . ASN A 1 83 ? 10.214 -3.662 16.329 1.00 58.91 83 ASN A CA 1
ATOM 646 C C . ASN A 1 83 ? 11.218 -4.463 15.486 1.00 58.91 83 ASN A C 1
ATOM 648 O O . ASN A 1 83 ? 10.879 -5.551 15.017 1.00 58.91 83 ASN A O 1
ATOM 652 N N . LEU A 1 84 ? 12.446 -3.976 15.267 1.00 61.62 84 LEU A N 1
ATOM 653 C CA . LEU A 1 84 ? 13.420 -4.672 14.413 1.00 61.62 84 LEU A CA 1
ATOM 654 C C . LEU A 1 84 ? 13.892 -5.997 15.021 1.00 61.62 84 LEU A C 1
ATOM 656 O O . LEU A 1 84 ? 14.055 -6.969 14.285 1.00 61.62 84 LEU A O 1
ATOM 660 N N . ASN A 1 85 ? 14.015 -6.045 16.350 1.00 70.38 85 ASN A N 1
ATOM 661 C CA . ASN A 1 85 ? 14.516 -7.201 17.104 1.00 70.38 85 ASN A CA 1
ATOM 662 C C . ASN A 1 85 ? 13.463 -8.286 17.371 1.00 70.38 85 ASN A C 1
ATOM 664 O O . ASN A 1 85 ? 13.778 -9.306 17.979 1.00 70.38 85 ASN A O 1
ATOM 668 N N . LEU A 1 86 ? 12.220 -8.077 16.939 1.00 72.75 86 LEU A N 1
ATOM 669 C CA . LEU A 1 86 ? 11.155 -9.057 17.104 1.00 72.75 86 LEU A CA 1
ATOM 670 C C . LEU A 1 86 ? 11.255 -10.141 16.032 1.00 72.75 86 LEU A C 1
ATOM 672 O O . LEU A 1 86 ? 11.454 -9.854 14.845 1.00 72.75 86 LEU A O 1
ATOM 676 N N . SER A 1 87 ? 11.060 -11.391 16.441 1.00 77.56 87 SER A N 1
ATOM 677 C CA . SER A 1 87 ? 10.902 -12.505 15.508 1.00 77.56 87 SER A CA 1
ATOM 678 C C . SER A 1 87 ? 9.680 -12.292 14.604 1.00 77.56 87 SER A C 1
ATOM 680 O O . SER A 1 87 ? 8.749 -11.550 14.931 1.00 77.56 87 SER A O 1
ATOM 682 N N . TRP A 1 88 ? 9.644 -12.969 13.453 1.00 73.06 88 TRP A N 1
ATOM 683 C CA . TRP A 1 88 ? 8.496 -12.909 12.539 1.00 73.06 88 TRP A CA 1
ATOM 684 C C . TRP A 1 88 ? 7.171 -13.293 13.220 1.00 73.06 88 TRP A C 1
ATOM 686 O O . TRP A 1 88 ? 6.135 -12.703 12.915 1.00 73.06 88 TRP A O 1
ATOM 696 N N . GLU A 1 89 ? 7.201 -14.219 14.183 1.00 73.31 89 GLU A N 1
ATOM 697 C CA . GLU A 1 89 ? 6.024 -14.619 14.964 1.00 73.31 89 GLU A CA 1
ATOM 698 C C . GLU A 1 89 ? 5.555 -13.525 15.934 1.00 73.31 89 GLU A C 1
ATOM 700 O O . GLU A 1 89 ? 4.354 -13.311 16.106 1.00 73.31 89 GLU A O 1
ATOM 705 N N . GLU A 1 90 ? 6.485 -12.798 16.553 1.00 68.81 90 GLU A N 1
ATOM 706 C CA . GLU A 1 90 ? 6.175 -11.679 17.450 1.00 68.81 90 GLU A CA 1
ATOM 707 C C . GLU A 1 90 ? 5.667 -10.463 16.674 1.00 68.81 90 GLU A C 1
ATOM 709 O O . GLU A 1 90 ? 4.671 -9.856 17.073 1.00 68.81 90 GLU A O 1
ATOM 714 N N . LYS A 1 91 ? 6.260 -10.174 15.508 1.00 69.12 91 LYS A N 1
ATOM 715 C CA . LYS A 1 91 ? 5.742 -9.170 14.566 1.00 69.12 91 LYS A CA 1
ATOM 716 C C . LYS A 1 91 ? 4.314 -9.511 14.140 1.00 69.12 91 LYS A C 1
ATOM 718 O O . LYS A 1 91 ? 3.433 -8.659 14.215 1.00 69.12 91 LYS A O 1
ATOM 723 N N . ALA A 1 92 ? 4.046 -10.767 13.776 1.00 65.19 92 ALA A N 1
ATOM 724 C CA . ALA A 1 92 ? 2.701 -11.217 13.413 1.00 65.19 92 ALA A CA 1
ATOM 725 C C . ALA A 1 92 ? 1.693 -11.079 14.571 1.00 65.19 92 ALA A C 1
ATOM 727 O O . ALA A 1 92 ? 0.535 -10.709 14.347 1.00 65.19 92 ALA A O 1
ATOM 728 N N . LYS A 1 93 ? 2.122 -11.320 15.819 1.00 66.25 93 LYS A N 1
ATOM 729 C CA . LYS A 1 93 ? 1.292 -11.102 17.015 1.00 66.25 93 LYS A CA 1
ATOM 730 C C . LYS A 1 93 ? 1.003 -9.623 17.262 1.00 66.25 93 LYS A C 1
ATOM 732 O O . LYS A 1 93 ? -0.150 -9.307 17.532 1.00 66.25 93 LYS A O 1
ATOM 737 N N . LEU A 1 94 ? 1.976 -8.725 17.110 1.00 63.12 94 LEU A N 1
ATOM 738 C CA . LEU A 1 94 ? 1.748 -7.278 17.232 1.00 63.12 94 LEU A CA 1
ATOM 739 C C . LEU A 1 94 ? 0.800 -6.748 16.153 1.00 63.12 94 LEU A C 1
ATOM 741 O O . LEU A 1 94 ? -0.156 -6.041 16.468 1.00 63.12 94 LEU A O 1
ATOM 745 N N . PHE A 1 95 ? 0.980 -7.167 14.897 1.00 59.53 95 PHE A N 1
ATOM 746 C CA . PHE A 1 95 ? 0.033 -6.859 13.818 1.00 59.53 95 PHE A CA 1
ATOM 747 C C . PHE A 1 95 ? -1.379 -7.388 14.113 1.00 59.53 95 PHE A C 1
ATOM 749 O O . PHE A 1 95 ? -2.373 -6.745 13.780 1.00 59.53 95 PHE A O 1
ATOM 756 N N . SER A 1 96 ? -1.482 -8.544 14.774 1.00 59.53 96 SER A N 1
ATOM 757 C CA . SER A 1 96 ? -2.766 -9.124 15.185 1.00 59.53 96 SER A CA 1
ATOM 758 C C . SER A 1 96 ? -3.385 -8.416 16.396 1.00 59.53 96 SER A C 1
ATOM 760 O O . SER A 1 96 ? -4.608 -8.357 16.499 1.00 59.53 96 SER A O 1
ATOM 762 N N . GLN A 1 97 ? -2.568 -7.868 17.300 1.00 55.50 97 GLN A N 1
ATOM 763 C CA . GLN A 1 97 ? -3.003 -7.107 18.477 1.00 55.50 97 GLN A CA 1
ATOM 764 C C . GLN A 1 97 ? -3.437 -5.679 18.126 1.00 55.50 97 GLN A C 1
ATOM 766 O O . GLN A 1 97 ? -4.358 -5.164 18.754 1.00 55.50 97 GLN A O 1
ATOM 771 N N . ASN A 1 98 ? -2.858 -5.087 17.077 1.00 52.25 98 ASN A N 1
ATOM 772 C CA . ASN A 1 98 ? -3.286 -3.803 16.511 1.00 52.25 98 ASN A CA 1
ATOM 773 C C . ASN A 1 98 ? -4.544 -3.898 15.632 1.00 52.25 98 ASN A C 1
ATOM 775 O O . ASN A 1 98 ? -5.005 -2.885 15.104 1.00 52.25 98 ASN A O 1
ATOM 779 N N . LYS A 1 99 ? -5.166 -5.078 15.498 1.00 52.91 99 LYS A N 1
ATOM 780 C CA . LYS A 1 99 ? -6.557 -5.132 15.042 1.00 52.91 99 LYS A CA 1
ATOM 781 C C . LYS A 1 99 ? -7.426 -4.546 16.145 1.00 52.91 99 LYS A C 1
ATOM 783 O O . LYS A 1 99 ? -7.666 -5.204 17.156 1.00 52.91 99 LYS A O 1
ATOM 788 N N . TYR A 1 100 ? -7.889 -3.315 15.932 1.00 54.25 100 TYR A N 1
ATOM 789 C CA . TYR A 1 100 ? -8.910 -2.665 16.747 1.00 54.25 100 TYR A CA 1
ATOM 790 C C . TYR A 1 100 ? -9.993 -3.682 17.121 1.00 54.25 100 TYR A C 1
ATOM 792 O O . TYR A 1 100 ? -10.746 -4.148 16.263 1.00 54.25 100 TYR A O 1
ATOM 800 N N . LYS A 1 101 ? -10.045 -4.069 18.399 1.00 61.91 101 LYS A N 1
ATOM 801 C CA . LYS A 1 101 ? -11.139 -4.899 18.898 1.00 61.91 101 LYS A CA 1
ATOM 802 C C . LYS A 1 101 ? -12.413 -4.057 18.807 1.00 61.91 101 LYS A C 1
ATOM 804 O O . LYS A 1 101 ? -12.416 -2.948 19.345 1.00 61.91 101 LYS A O 1
ATOM 809 N N . PRO A 1 102 ? -13.471 -4.533 18.131 1.00 63.22 102 PRO A N 1
ATOM 810 C CA . PRO A 1 102 ? -14.711 -3.781 18.047 1.00 63.22 102 PRO A CA 1
ATOM 811 C C . PRO A 1 102 ? -15.276 -3.586 19.457 1.00 63.22 102 PRO A C 1
ATOM 813 O O . PRO A 1 102 ? -15.444 -4.545 20.211 1.00 63.22 102 PRO A O 1
ATOM 816 N N . ILE A 1 103 ? -15.547 -2.333 19.816 1.00 69.06 103 ILE A N 1
ATOM 817 C CA . ILE A 1 103 ? -16.262 -1.995 21.046 1.00 69.06 103 ILE A CA 1
ATOM 818 C C . ILE A 1 103 ? -17.752 -2.169 20.751 1.00 69.06 103 ILE A C 1
ATOM 820 O O . ILE A 1 103 ? -18.266 -1.581 19.800 1.00 69.06 103 ILE A O 1
ATOM 824 N N . THR A 1 104 ? -18.433 -2.991 21.548 1.00 75.56 104 THR A N 1
ATOM 825 C CA . THR A 1 104 ? -19.886 -3.177 21.438 1.00 75.56 104 THR A CA 1
ATOM 826 C C . THR A 1 104 ? -20.579 -2.149 22.326 1.00 75.56 104 THR A C 1
ATOM 828 O O . THR A 1 104 ? -20.294 -2.079 23.519 1.00 75.56 104 THR A O 1
ATOM 831 N N . LEU A 1 105 ? -21.453 -1.335 21.736 1.00 72.06 105 LEU A N 1
ATOM 832 C CA . LEU A 1 105 ? -22.299 -0.369 22.436 1.00 72.06 105 LEU A CA 1
ATOM 833 C C . LEU A 1 105 ? -23.724 -0.921 22.463 1.00 72.06 105 LEU A C 1
ATOM 835 O O . LEU A 1 105 ? -24.335 -1.100 21.410 1.00 72.06 105 LEU A O 1
ATOM 839 N N . GLU A 1 106 ? -24.241 -1.197 23.655 1.00 77.06 106 GLU A N 1
ATOM 840 C CA . GLU A 1 106 ? -25.635 -1.596 23.844 1.00 77.06 106 GLU A CA 1
ATOM 841 C C . GLU A 1 106 ? -26.490 -0.350 24.081 1.00 77.06 106 GLU A C 1
ATOM 843 O O . GLU A 1 106 ? -26.208 0.450 24.974 1.00 77.06 106 GLU A O 1
ATOM 848 N N . ILE A 1 107 ? -27.522 -0.173 23.256 1.00 76.75 107 ILE A N 1
ATOM 849 C CA . ILE A 1 107 ? -28.478 0.932 23.354 1.00 76.75 107 ILE A CA 1
ATOM 850 C C . ILE A 1 107 ? -29.844 0.319 23.627 1.00 76.75 107 ILE A C 1
ATOM 852 O O . ILE A 1 107 ? -30.295 -0.545 22.875 1.00 76.75 107 ILE A O 1
ATOM 856 N N . THR A 1 108 ? -30.492 0.771 24.693 1.00 75.50 108 THR A N 1
ATOM 857 C CA . THR A 1 108 ? -31.861 0.395 25.042 1.00 75.50 108 THR A CA 1
ATOM 858 C C . THR A 1 108 ? -32.710 1.644 25.182 1.00 75.50 108 THR A C 1
ATOM 860 O O . THR A 1 108 ? -32.243 2.684 25.659 1.00 75.50 108 THR A O 1
ATOM 863 N N . THR A 1 109 ? -33.964 1.552 24.755 1.00 77.50 109 THR A N 1
ATOM 864 C CA . THR A 1 109 ? -34.944 2.621 24.931 1.00 77.50 109 THR A CA 1
ATOM 865 C C . THR A 1 109 ? -36.180 2.081 25.647 1.00 77.50 109 THR A C 1
ATOM 867 O O . THR A 1 109 ? -36.393 0.877 25.735 1.00 77.50 109 THR A O 1
ATOM 870 N N . ASN A 1 110 ? -36.996 2.971 26.214 1.00 81.75 110 ASN A N 1
ATOM 871 C CA . ASN A 1 110 ? -38.246 2.581 26.882 1.00 81.75 110 ASN A CA 1
ATOM 872 C C . ASN A 1 110 ? -39.424 2.455 25.896 1.00 81.75 110 ASN A C 1
ATOM 874 O O . ASN A 1 110 ? -40.577 2.428 26.325 1.00 81.75 110 ASN A O 1
ATOM 878 N N . ASP A 1 111 ? -39.147 2.418 24.591 1.00 86.62 111 ASP A N 1
ATOM 879 C CA . ASP A 1 111 ? -40.142 2.419 23.525 1.00 86.62 111 ASP A CA 1
ATOM 880 C C . ASP A 1 111 ? -39.893 1.243 22.571 1.00 86.62 111 ASP A C 1
ATOM 882 O O . ASP A 1 111 ? -38.836 1.116 21.952 1.00 86.62 111 ASP A O 1
ATOM 886 N N . LEU A 1 112 ? -40.893 0.367 22.461 1.00 82.69 112 LEU A N 1
ATOM 887 C CA . LEU A 1 112 ? -40.820 -0.849 21.658 1.00 82.69 112 LEU A CA 1
ATOM 888 C C . LEU A 1 112 ? -40.700 -0.550 20.154 1.00 82.69 112 LEU A C 1
ATOM 890 O O . LEU A 1 112 ? -40.063 -1.315 19.423 1.00 82.69 112 LEU A O 1
ATOM 894 N N . GLU A 1 113 ? -41.299 0.546 19.686 1.00 85.62 113 GLU A N 1
ATOM 895 C CA . GLU A 1 113 ? -41.221 0.969 18.286 1.00 85.62 113 GLU A CA 1
ATOM 896 C C . GLU A 1 113 ? -39.799 1.433 17.954 1.00 85.62 113 GLU A C 1
ATOM 898 O O . GLU A 1 113 ? -39.217 1.016 16.949 1.00 85.62 113 GLU A O 1
ATOM 903 N N . VAL A 1 114 ? -39.197 2.211 18.857 1.00 82.88 114 VAL A N 1
ATOM 904 C CA . VAL A 1 114 ? -37.820 2.699 18.719 1.00 82.88 114 VAL A CA 1
ATOM 905 C C . VAL A 1 114 ? -36.821 1.545 18.779 1.00 82.88 114 VAL A C 1
ATOM 907 O O . VAL A 1 114 ? -35.943 1.460 17.922 1.00 82.88 114 VAL A O 1
ATOM 910 N N . ASP A 1 115 ? -36.973 0.609 19.716 1.00 82.69 115 ASP A N 1
ATOM 911 C CA . ASP A 1 115 ? -36.106 -0.573 19.816 1.00 82.69 115 ASP A CA 1
ATOM 912 C C . ASP A 1 115 ? -36.177 -1.468 18.569 1.00 82.69 115 ASP A C 1
ATOM 914 O O . ASP A 1 115 ? -35.164 -2.027 18.136 1.00 82.69 115 ASP A O 1
ATOM 918 N N . THR A 1 116 ? -37.361 -1.596 17.967 1.00 83.88 116 THR A N 1
ATOM 919 C CA . THR A 1 116 ? -37.544 -2.351 16.717 1.00 83.88 116 THR A CA 1
ATOM 920 C C . THR A 1 116 ? -36.852 -1.639 15.559 1.00 83.88 116 THR A C 1
ATOM 922 O O . THR A 1 116 ? -36.052 -2.247 14.843 1.00 83.88 116 THR A O 1
ATOM 925 N N . TRP A 1 117 ? -37.059 -0.327 15.438 1.00 86.94 117 TRP A N 1
ATOM 926 C CA . TRP A 1 117 ? -36.404 0.494 14.423 1.00 86.94 117 TRP A CA 1
ATOM 927 C C . TRP A 1 117 ? -34.872 0.468 14.545 1.00 86.94 117 TRP A C 1
ATOM 929 O O . TRP A 1 117 ? -34.172 0.356 13.533 1.00 86.94 117 TRP A O 1
ATOM 939 N N . LEU A 1 118 ? -34.340 0.505 15.773 1.00 83.00 118 LEU A N 1
ATOM 940 C CA . LEU A 1 118 ? -32.903 0.417 16.049 1.00 83.00 118 LEU A CA 1
ATOM 941 C C . LEU A 1 118 ? -32.304 -0.910 15.562 1.00 83.00 118 LEU A C 1
ATOM 943 O O . LEU A 1 118 ? -31.192 -0.919 15.032 1.00 83.00 118 LEU A O 1
ATOM 947 N N . ARG A 1 119 ? -33.033 -2.025 15.708 1.00 82.50 119 ARG A N 1
ATOM 948 C CA . ARG A 1 119 ? -32.599 -3.354 15.235 1.00 82.50 119 ARG A CA 1
ATOM 949 C C . ARG A 1 119 ? -32.590 -3.455 13.715 1.00 82.50 119 ARG A C 1
ATOM 951 O O . ARG A 1 119 ? -31.664 -4.032 13.155 1.00 82.50 119 ARG A O 1
ATOM 958 N N . GLU A 1 120 ? -33.583 -2.878 13.050 1.00 88.19 120 GLU A N 1
ATOM 959 C CA . GLU A 1 120 ? -33.684 -2.905 11.587 1.00 88.19 120 GLU A CA 1
ATOM 960 C C . GLU A 1 120 ? -32.669 -1.977 10.903 1.00 88.19 120 GLU A C 1
ATOM 962 O O . GLU A 1 120 ? -32.263 -2.228 9.771 1.00 88.19 120 GLU A O 1
ATOM 967 N N . ASN A 1 121 ? -32.224 -0.919 11.589 1.00 87.62 121 ASN A N 1
ATOM 968 C CA . ASN A 1 121 ? -31.358 0.118 11.018 1.00 87.62 121 ASN A CA 1
ATOM 969 C C . ASN A 1 121 ? -29.930 0.117 11.594 1.00 87.62 121 ASN A C 1
ATOM 971 O O . ASN A 1 121 ? -29.223 1.118 11.458 1.00 87.62 121 ASN A O 1
ATOM 975 N N . GLN A 1 122 ? -29.478 -0.982 12.215 1.00 78.81 122 GLN A N 1
ATOM 976 C CA . GLN A 1 122 ? -28.168 -1.066 12.889 1.00 78.81 122 GLN A CA 1
ATOM 977 C C . GLN A 1 122 ? -26.987 -0.603 12.022 1.00 78.81 122 GLN A C 1
ATOM 979 O O . GLN A 1 122 ? -26.104 0.107 12.504 1.00 78.81 122 GLN A O 1
ATOM 984 N N . GLU A 1 123 ? -26.976 -0.968 10.739 1.00 77.75 123 GLU A N 1
ATOM 985 C CA . GLU A 1 123 ? -25.892 -0.614 9.818 1.00 77.75 123 GLU A CA 1
ATOM 986 C C . GLU A 1 123 ? -25.824 0.904 9.577 1.00 77.75 123 GLU A C 1
ATOM 988 O O . GLU A 1 123 ? -24.771 1.517 9.754 1.00 77.75 123 GLU A O 1
ATOM 993 N N . ARG A 1 124 ? -26.973 1.540 9.311 1.00 82.69 124 ARG A N 1
ATOM 994 C CA . ARG A 1 124 ? -27.08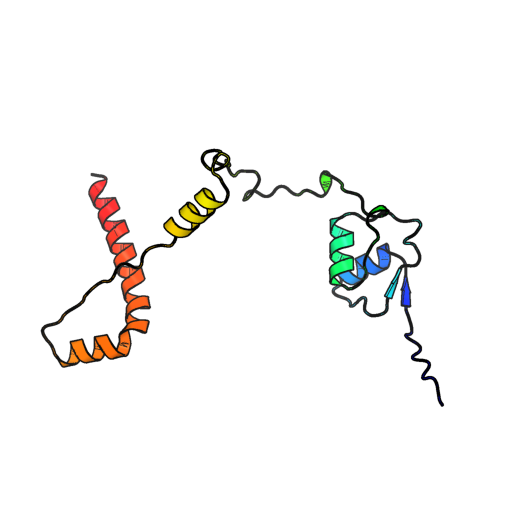8 3.000 9.133 1.00 82.69 124 ARG A CA 1
ATOM 995 C C . ARG A 1 124 ? -26.810 3.762 10.428 1.00 82.69 124 ARG A C 1
ATOM 997 O O . ARG A 1 124 ? -26.202 4.828 10.407 1.00 82.69 124 ARG A O 1
ATOM 1004 N N . LEU A 1 125 ? -27.218 3.213 11.572 1.00 80.69 125 LEU A N 1
ATOM 1005 C CA . LEU A 1 125 ? -26.923 3.786 12.887 1.00 80.69 125 LEU A CA 1
ATOM 1006 C C . LEU A 1 125 ? -25.426 3.802 13.174 1.00 80.69 125 LEU A C 1
ATOM 1008 O O . LEU A 1 125 ? -24.934 4.768 13.751 1.00 80.69 125 LEU A O 1
ATOM 1012 N N . SER A 1 126 ? -24.685 2.785 12.728 1.00 74.25 126 SER A N 1
ATOM 1013 C CA . SER A 1 126 ? -23.226 2.765 12.843 1.00 74.25 126 SER A CA 1
ATOM 1014 C C . SER A 1 126 ? -22.588 3.979 12.161 1.00 74.25 126 SER A C 1
ATOM 1016 O O . SER A 1 126 ? -21.674 4.588 12.717 1.00 74.25 126 SER A O 1
ATOM 1018 N N . GLU A 1 127 ? -23.083 4.370 10.986 1.00 81.75 127 GLU A N 1
ATOM 1019 C CA . GLU A 1 127 ? -22.576 5.530 10.242 1.00 81.75 127 GLU A CA 1
ATOM 1020 C C . GLU A 1 127 ? -22.857 6.858 10.953 1.00 81.75 127 GLU A C 1
ATOM 1022 O O . GLU A 1 127 ? -22.018 7.755 10.927 1.00 81.75 127 GLU A O 1
ATOM 1027 N N . VAL A 1 128 ? -23.999 6.967 11.637 1.00 82.75 128 VAL A N 1
ATOM 1028 C CA . VAL A 1 128 ? -24.411 8.189 12.348 1.00 82.75 128 VAL A CA 1
ATOM 1029 C C . VAL A 1 128 ? -23.779 8.290 13.739 1.00 82.75 128 VAL A C 1
ATOM 1031 O O . VAL A 1 128 ? -23.385 9.373 14.165 1.00 82.75 128 VAL A O 1
ATOM 1034 N N . ILE A 1 129 ? -23.640 7.175 14.458 1.00 84.50 129 ILE A N 1
ATOM 1035 C CA . ILE A 1 129 ? -23.129 7.159 15.837 1.00 84.50 129 ILE A CA 1
ATOM 1036 C C . ILE A 1 129 ? -21.609 7.348 15.871 1.00 84.50 129 ILE A C 1
ATOM 1038 O O . ILE A 1 129 ? -21.103 8.046 16.749 1.00 84.50 129 ILE A O 1
ATOM 1042 N N . LYS A 1 130 ? -20.865 6.787 14.908 1.00 82.62 130 LYS A N 1
ATOM 1043 C CA . LYS A 1 130 ? -19.399 6.936 14.815 1.00 82.62 130 LYS A CA 1
ATOM 1044 C C . LYS A 1 130 ? -18.910 8.391 14.925 1.00 82.62 130 LYS A C 1
ATOM 1046 O O . LYS A 1 130 ? -18.064 8.648 15.785 1.00 82.62 130 LYS A O 1
ATOM 1051 N N . PRO A 1 131 ? -19.396 9.350 14.110 1.00 85.25 131 PRO A N 1
ATOM 1052 C CA . PRO A 1 131 ? -18.951 10.737 14.209 1.00 85.25 131 PRO A CA 1
ATOM 1053 C C . PRO A 1 131 ? -19.348 11.380 15.543 1.00 85.25 131 PRO A C 1
ATOM 1055 O O . PRO A 1 131 ? -18.552 12.128 16.100 1.00 85.25 131 PRO A O 1
ATOM 1058 N N . ILE A 1 132 ? -20.511 11.037 16.107 1.00 86.62 132 ILE A N 1
ATOM 1059 C CA . ILE A 1 132 ? -20.961 11.559 17.408 1.00 86.62 132 ILE A CA 1
ATOM 1060 C C . ILE A 1 132 ? -20.020 11.110 18.533 1.00 86.62 132 ILE A C 1
ATOM 1062 O O . ILE A 1 132 ? -19.584 11.932 19.338 1.00 86.62 132 ILE A O 1
ATOM 1066 N N . VAL A 1 133 ? -19.661 9.822 18.570 1.00 85.00 133 VAL A N 1
ATOM 1067 C CA . VAL A 1 133 ? -18.720 9.278 19.565 1.00 85.00 133 VAL A CA 1
ATOM 1068 C C . VAL A 1 133 ? -17.343 9.930 19.424 1.00 85.00 133 VAL A C 1
ATOM 1070 O O . VAL A 1 133 ? -16.715 10.265 20.429 1.00 85.00 133 VAL A O 1
ATOM 1073 N N . LYS A 1 134 ? -16.885 10.175 18.189 1.00 85.38 134 LYS A N 1
ATOM 1074 C CA . LYS A 1 134 ? -15.624 10.883 17.931 1.00 85.38 134 LYS A CA 1
ATOM 1075 C C . LYS A 1 134 ? -15.659 12.319 18.462 1.00 85.38 134 LYS A C 1
ATOM 1077 O O . LYS A 1 134 ? -14.743 12.721 19.174 1.00 85.38 134 LYS A O 1
ATOM 1082 N N . SER A 1 135 ? -16.722 13.068 18.173 1.00 85.19 135 SER A N 1
ATOM 1083 C CA . SER A 1 135 ? -16.884 14.435 18.678 1.00 85.19 135 SER A CA 1
ATOM 1084 C C . SER A 1 135 ? -16.988 14.486 20.203 1.00 85.19 135 SER A C 1
ATOM 1086 O O . SER A 1 135 ? -16.432 15.393 20.818 1.00 85.19 135 SER A O 1
ATOM 1088 N N . LEU A 1 136 ? -17.640 13.502 20.833 1.00 86.38 136 LEU A N 1
ATOM 1089 C CA . LEU A 1 136 ? -17.694 13.389 22.293 1.00 86.38 136 LEU A CA 1
ATOM 1090 C C . LEU A 1 136 ? -16.295 13.190 22.894 1.00 86.38 136 LEU A C 1
ATOM 1092 O O . LEU A 1 136 ? -15.940 13.860 23.860 1.00 86.38 136 LEU A O 1
ATOM 1096 N N . PHE A 1 137 ? -15.489 12.311 22.297 1.00 86.06 137 PHE A N 1
ATOM 1097 C CA . PHE A 1 137 ? -14.109 12.076 22.721 1.00 86.06 137 PHE A CA 1
ATOM 1098 C C . PHE A 1 137 ? -13.233 13.331 22.586 1.00 86.06 137 PHE A C 1
ATOM 1100 O O . PHE A 1 137 ? -12.463 13.661 23.490 1.00 86.06 137 PHE A O 1
ATOM 1107 N N . GLU A 1 138 ? -13.356 14.054 21.470 1.00 87.25 138 GLU A N 1
ATOM 1108 C CA . GLU A 1 138 ? -12.637 15.312 21.244 1.00 87.25 138 GLU A CA 1
ATOM 1109 C C . GLU A 1 138 ? -13.045 16.386 22.263 1.00 87.25 138 GLU A C 1
ATOM 1111 O O . GLU A 1 138 ? -12.179 17.039 22.850 1.00 87.25 138 GLU A O 1
ATOM 1116 N N . ALA A 1 139 ? -14.344 16.513 22.544 1.00 84.38 139 ALA A N 1
ATOM 1117 C CA . ALA A 1 139 ? -14.859 17.427 23.558 1.00 84.38 139 ALA A CA 1
ATOM 1118 C C . ALA A 1 139 ? -14.359 17.070 24.970 1.00 84.38 139 ALA A C 1
ATOM 1120 O O . ALA A 1 139 ? -13.932 17.951 25.716 1.00 84.38 139 ALA A O 1
ATOM 1121 N N . GLU A 1 140 ? -14.345 15.784 25.336 1.00 81.81 140 GLU A N 1
ATOM 1122 C CA . GLU A 1 140 ? -13.820 15.325 26.627 1.00 81.81 140 GLU A CA 1
ATOM 1123 C C . GLU A 1 140 ? -12.322 15.641 26.777 1.00 81.81 140 GLU A C 1
ATOM 1125 O O . GLU A 1 140 ? -11.883 16.108 27.832 1.00 81.81 140 GLU A O 1
ATOM 1130 N N . LYS A 1 141 ? -11.536 15.455 25.708 1.00 83.00 141 LYS A N 1
ATOM 1131 C CA . LYS A 1 141 ? -10.122 15.854 25.675 1.00 83.00 141 LYS A CA 1
ATOM 1132 C C . LYS A 1 141 ? -9.941 17.350 25.915 1.00 83.00 141 LYS A C 1
ATOM 1134 O O . LYS A 1 141 ? -9.050 17.725 26.668 1.00 83.00 141 LYS A O 1
ATOM 1139 N N . MET A 1 142 ? -10.778 18.197 25.318 1.00 74.38 142 MET A N 1
ATOM 1140 C CA . MET A 1 142 ? -10.710 19.650 25.524 1.00 74.38 142 MET A CA 1
ATOM 1141 C C . MET A 1 142 ? -11.055 20.059 26.963 1.00 74.38 142 MET A C 1
ATOM 1143 O O . MET A 1 142 ? -10.484 21.016 27.480 1.00 74.38 142 MET A O 1
ATOM 1147 N N . ILE A 1 143 ? -11.954 19.327 27.627 1.00 76.56 143 ILE A N 1
ATOM 1148 C CA . ILE A 1 143 ? -12.339 19.586 29.023 1.00 76.56 143 ILE A CA 1
ATOM 1149 C C . ILE A 1 143 ? -11.240 19.145 30.002 1.00 76.56 143 ILE A C 1
ATOM 1151 O O . ILE A 1 143 ? -10.996 19.837 30.985 1.00 76.56 143 ILE A O 1
ATOM 1155 N N . LYS A 1 144 ? -10.546 18.032 29.727 1.00 57.88 144 LYS A N 1
ATOM 1156 C CA . LYS A 1 144 ? -9.456 17.495 30.568 1.00 57.88 144 LYS A CA 1
ATOM 1157 C C . LYS A 1 144 ? -8.131 18.273 30.489 1.00 57.88 144 LYS A C 1
ATOM 1159 O O . LYS A 1 144 ? -7.206 17.940 31.220 1.00 57.88 144 LYS A O 1
ATOM 1164 N N . VAL A 1 145 ? -8.019 19.278 29.615 1.00 53.78 145 VAL A N 1
ATOM 1165 C CA . VAL A 1 145 ? -6.827 20.147 29.466 1.00 53.78 145 VAL A CA 1
ATOM 1166 C C . VAL A 1 145 ? -6.935 21.435 30.319 1.00 53.78 145 VAL A C 1
ATOM 1168 O O . VAL A 1 145 ? -6.126 22.350 30.184 1.00 53.78 145 VAL A O 1
ATOM 1171 N N . LYS A 1 146 ? -7.902 21.509 31.243 1.00 42.69 146 LYS A N 1
ATOM 1172 C CA . LYS A 1 146 ? -7.954 22.504 32.332 1.00 42.69 146 LYS A CA 1
ATOM 1173 C C . LYS A 1 146 ? -7.611 21.868 33.671 1.00 42.69 146 LYS A C 1
ATOM 1175 O O . LYS A 1 146 ? -7.014 22.596 34.492 1.00 42.69 146 LYS A O 1
#

Organism: Haliscomenobacter hydrossis (strain ATCC 27775 / DSM 1100 / LMG 10767 / O) (NCBI:txid760192)

Sequence (146 aa):
MLILRIVLNNKKMKTEQALAMIKNGESLKGVVLEDLDAVQVSARDALSLARSGIVIPEQNVFYDDADIAYDEEIDEVEWSNENLNLSWEEKAKLFSQNKYKPITLEITTNDLEVDTWLRENQERLSEVIKPIVKSLFEAEKMIKVK

Foldseek 3Di:
DDDDPPPLVQAEDALVVVLVCLVVVHANVSYDYPCLVPAADEPVSQVSCVVSVHHRDPVSYDYDVVVVDDDCVPPVDPDDCPCVPDDPVVVVVVVVVPPPDDDDDDDDDPDPVVVVVCVVCVVVVCVVVVVVVVVVVVVVVVVVVD

Radius of gyration: 29.44 Å; chains: 1; bounding box: 64×52×76 Å

pLDDT: mean 76.36, std 13.39, range [30.53, 89.5]

Secondary structure (DSSP, 8-state):
----------EEE-HHHHHHHHHTT---TTEEES-GGG--EEHHHHHHHHHTT-PPPGGGEE--GGGS---HHHHS----GGGTTS-HHHHHHHHHHTS-PPPP-----S-HHHHHHHHHTHHHHHHHHHHHHHHHHHHHHHHTT-